Protein AF-A0A933YRA4-F1 (afdb_monomer_lite)

Foldseek 3Di:
DDPVVVVVVVVVVVVVVVVPPDPDLQQDEDEDADEFAAEQVLAGDPDDAPRDPVRVVVVLVVVQVVCVVVVHSYHYDYDYDDYAHAPVVCVDPLCVDPVNVVVVVVVCVVCVVNFDDDPHDTDHD

pLDDT: mean 77.93, std 9.61, range [54.5, 92.88]

Radius of gyration: 27.6 Å; chains: 1; bounding box: 56×42×85 Å

Secondary structure (DSSP, 8-state):
--TTHHHHHHHHHHHHHHTT-------EEEEEEEEEEE-TTSPPPSSSSS-SHHHHHHHHHHHHHHHHHTT-SEEEEEEEEEEEE--GGGSSGGGGSHHHHHHHHHHHHH-TTTS-B-SS-B---

Structure (mmCIF, N/CA/C/O backbone):
data_AF-A0A933YRA4-F1
#
_entry.id   AF-A0A933YRA4-F1
#
loop_
_atom_site.group_PDB
_atom_site.id
_atom_site.type_symbol
_atom_site.label_atom_id
_atom_site.label_alt_id
_atom_site.label_comp_id
_atom_site.label_asym_id
_atom_site.label_entity_id
_atom_site.label_seq_id
_atom_site.pdbx_PDB_ins_code
_atom_site.Cartn_x
_atom_site.Cartn_y
_atom_site.Cartn_z
_atom_site.occupancy
_atom_site.B_iso_or_equiv
_atom_site.auth_seq_id
_atom_site.auth_comp_id
_atom_site.auth_asym_id
_atom_site.auth_atom_id
_atom_site.pdbx_PDB_model_num
ATOM 1 N N . MET A 1 1 ? 34.242 -23.504 -57.201 1.00 56.69 1 MET A N 1
ATOM 2 C CA . MET A 1 1 ? 33.863 -23.092 -55.826 1.00 56.69 1 MET A CA 1
ATOM 3 C C . MET A 1 1 ? 34.721 -23.866 -54.835 1.00 56.69 1 MET A C 1
ATOM 5 O O . MET A 1 1 ? 34.601 -25.082 -54.792 1.00 56.69 1 MET A O 1
ATOM 9 N N . ASN A 1 2 ? 35.609 -23.189 -54.097 1.00 55.56 2 ASN A N 1
ATOM 10 C CA . ASN A 1 2 ? 36.576 -23.841 -53.204 1.00 55.56 2 ASN A CA 1
ATOM 11 C C . ASN A 1 2 ? 35.874 -24.587 -52.051 1.00 55.56 2 ASN A C 1
ATOM 13 O O . ASN A 1 2 ? 35.028 -23.983 -51.385 1.00 55.56 2 ASN A O 1
ATOM 17 N N . PRO A 1 3 ? 36.226 -25.859 -51.777 1.00 61.28 3 PRO A N 1
ATOM 18 C CA . PRO A 1 3 ? 35.570 -26.695 -50.762 1.00 61.28 3 PRO A CA 1
ATOM 19 C C . PRO A 1 3 ? 35.672 -26.106 -49.347 1.00 61.28 3 PRO A C 1
ATOM 21 O O . PRO A 1 3 ? 34.773 -26.293 -48.535 1.00 61.28 3 PRO A O 1
ATOM 24 N N . LEU A 1 4 ? 36.699 -25.292 -49.099 1.00 59.50 4 LEU A N 1
ATOM 25 C CA . LEU A 1 4 ? 36.910 -24.539 -47.862 1.00 59.50 4 LEU A CA 1
ATOM 26 C C . LEU A 1 4 ? 35.741 -23.592 -47.523 1.00 59.50 4 LEU A C 1
ATOM 28 O O . LEU A 1 4 ? 35.343 -23.490 -46.368 1.00 59.50 4 LEU A O 1
ATOM 32 N N . ARG A 1 5 ? 35.102 -22.960 -48.518 1.00 59.94 5 ARG A N 1
ATOM 33 C CA . ARG A 1 5 ? 34.009 -21.987 -48.300 1.00 59.94 5 ARG A CA 1
ATOM 34 C C . ARG A 1 5 ? 32.732 -22.626 -47.729 1.00 59.94 5 ARG A C 1
ATOM 36 O O . ARG A 1 5 ? 31.938 -21.925 -47.107 1.00 59.94 5 ARG A O 1
ATOM 43 N N . LYS A 1 6 ? 32.537 -23.939 -47.912 1.00 64.75 6 LYS A N 1
ATOM 44 C CA . LYS A 1 6 ? 31.364 -24.670 -47.399 1.00 64.75 6 LYS A CA 1
ATOM 45 C C . LYS A 1 6 ? 31.428 -24.922 -45.887 1.00 64.75 6 LYS A C 1
ATOM 47 O O . LYS A 1 6 ? 30.378 -25.073 -45.278 1.00 64.75 6 LYS A O 1
ATOM 52 N N . PHE A 1 7 ? 32.623 -24.920 -45.289 1.00 72.81 7 PHE A N 1
ATOM 53 C CA . PHE A 1 7 ? 32.809 -25.172 -43.854 1.00 72.81 7 PHE A CA 1
ATOM 54 C C . PHE A 1 7 ? 32.753 -23.898 -43.001 1.00 72.81 7 PHE A C 1
ATOM 56 O O . PHE A 1 7 ? 32.251 -23.938 -41.885 1.00 72.81 7 PHE A O 1
ATOM 63 N N . TYR A 1 8 ? 33.195 -22.750 -43.524 1.00 79.75 8 TYR A N 1
ATOM 64 C CA . TYR A 1 8 ? 33.199 -21.496 -42.755 1.00 79.75 8 TYR A CA 1
ATOM 65 C C . TYR A 1 8 ? 31.830 -20.816 -42.665 1.00 79.75 8 TYR A C 1
ATOM 67 O O . TYR A 1 8 ? 31.542 -20.155 -41.673 1.00 79.75 8 TYR A O 1
ATOM 75 N N . LEU A 1 9 ? 30.969 -20.991 -43.672 1.00 83.19 9 LEU A N 1
ATOM 76 C CA . LEU A 1 9 ? 29.627 -20.406 -43.684 1.00 83.19 9 LEU A CA 1
ATOM 77 C C . LEU A 1 9 ? 28.722 -20.894 -42.528 1.00 83.19 9 LEU A C 1
ATOM 79 O O . LEU A 1 9 ? 28.126 -20.042 -41.872 1.00 83.19 9 LEU A O 1
ATOM 83 N N . PRO A 1 10 ? 28.620 -22.206 -42.221 1.00 83.88 10 PRO A N 1
ATOM 84 C CA . PRO A 1 10 ? 27.819 -22.669 -41.087 1.00 83.88 10 PRO A CA 1
ATOM 85 C C . PRO A 1 10 ? 28.422 -22.265 -39.736 1.00 83.88 10 PRO A C 1
ATOM 87 O O . PRO A 1 10 ? 27.674 -21.943 -38.820 1.00 83.88 10 PRO A O 1
ATOM 90 N N . ILE A 1 11 ? 29.755 -22.211 -39.620 1.00 85.19 11 ILE A N 1
ATOM 91 C CA . ILE A 1 11 ? 30.436 -21.744 -38.400 1.00 85.19 11 ILE A CA 1
ATOM 92 C C . ILE A 1 11 ? 30.135 -20.261 -38.156 1.00 85.19 11 ILE A C 1
ATOM 94 O O . ILE A 1 11 ? 29.807 -19.869 -37.040 1.00 85.19 11 ILE A O 1
ATOM 98 N N . LEU A 1 12 ? 30.185 -19.440 -39.206 1.00 85.25 12 LEU A N 1
ATOM 99 C CA . LEU A 1 12 ? 29.859 -18.019 -39.121 1.00 85.25 12 LEU A CA 1
ATOM 100 C C . LEU A 1 12 ? 28.388 -17.798 -38.737 1.00 85.25 12 LEU A C 1
ATOM 102 O O . LEU A 1 12 ? 28.103 -16.992 -37.858 1.00 85.25 12 LEU A O 1
ATOM 106 N N . LEU A 1 13 ? 27.461 -18.544 -39.347 1.00 85.88 13 LEU A N 1
ATOM 107 C CA . LEU A 1 13 ? 26.036 -18.494 -38.997 1.00 85.88 13 LEU A CA 1
ATOM 108 C C . LEU A 1 13 ? 25.786 -18.920 -37.545 1.00 85.88 13 LEU A C 1
ATOM 110 O O . LEU A 1 13 ? 24.982 -18.294 -36.857 1.00 85.88 13 LEU A O 1
ATOM 114 N N . PHE A 1 14 ? 26.507 -19.931 -37.061 1.00 83.44 14 PHE A N 1
ATOM 115 C CA . PHE A 1 14 ? 26.417 -20.380 -35.675 1.00 83.44 14 PHE A CA 1
ATOM 116 C C . PHE A 1 14 ? 26.905 -19.305 -34.691 1.00 83.44 14 PHE A C 1
ATOM 118 O O . PHE A 1 14 ? 26.202 -18.989 -33.731 1.00 83.44 14 PHE A O 1
ATOM 125 N N . ILE A 1 15 ? 28.042 -18.657 -34.967 1.00 84.62 15 ILE A N 1
ATOM 126 C CA . ILE A 1 15 ? 28.565 -17.557 -34.135 1.00 84.62 15 ILE A CA 1
ATOM 127 C C . ILE A 1 15 ? 27.601 -16.360 -34.126 1.00 84.62 15 ILE A C 1
ATOM 129 O O . ILE A 1 15 ? 27.328 -15.799 -33.065 1.00 84.62 15 ILE A O 1
ATOM 133 N N . ILE A 1 16 ? 27.021 -16.000 -35.276 1.00 84.94 16 ILE A N 1
ATOM 134 C CA . ILE A 1 16 ? 26.010 -14.932 -35.361 1.00 84.94 16 ILE A CA 1
ATOM 135 C C . ILE A 1 16 ? 24.765 -15.300 -34.541 1.00 84.94 16 ILE A C 1
ATOM 137 O O . ILE A 1 16 ? 24.249 -14.455 -33.815 1.00 84.94 16 ILE A O 1
ATOM 141 N N . SER A 1 17 ? 24.317 -16.559 -34.584 1.00 80.62 17 SER A N 1
ATOM 142 C CA . SER A 1 17 ? 23.157 -17.009 -33.801 1.00 80.62 17 SER A CA 1
ATOM 143 C C . SER A 1 17 ? 23.392 -16.969 -32.285 1.00 80.62 17 SER A C 1
ATOM 145 O O . SER A 1 17 ? 22.493 -16.586 -31.542 1.00 80.62 17 SER A O 1
ATOM 147 N N . LEU A 1 18 ? 24.615 -17.262 -31.831 1.00 77.38 18 LEU A N 1
ATOM 148 C CA . LEU A 1 18 ? 25.024 -17.122 -30.427 1.00 77.38 18 LEU A CA 1
ATOM 149 C C . LEU A 1 18 ? 25.132 -15.655 -29.985 1.00 77.38 18 LEU A C 1
ATOM 151 O O . LEU A 1 18 ? 24.992 -15.361 -28.804 1.00 77.38 18 LEU A O 1
ATOM 155 N N . SER A 1 19 ? 25.346 -14.731 -30.926 1.00 73.75 19 SER A N 1
ATOM 156 C CA . SER A 1 19 ? 25.469 -13.290 -30.661 1.00 73.75 19 SER A CA 1
ATOM 157 C C . SER A 1 19 ? 24.115 -12.572 -30.553 1.00 73.75 19 SER A C 1
ATOM 159 O O . SER A 1 19 ? 24.070 -11.399 -30.191 1.00 73.75 19 SER A O 1
ATOM 161 N N . LEU A 1 20 ? 23.011 -13.253 -30.881 1.00 73.00 20 LEU A N 1
ATOM 162 C CA . LEU A 1 20 ? 21.646 -12.711 -30.844 1.00 73.00 20 LEU A CA 1
ATOM 163 C C . LEU A 1 20 ? 20.934 -12.951 -29.505 1.00 73.00 20 LEU A C 1
ATOM 165 O O . LEU A 1 20 ? 19.746 -12.653 -29.383 1.00 73.00 20 LEU A O 1
ATOM 169 N N . THR A 1 21 ? 21.626 -13.471 -28.488 1.00 65.50 21 THR A N 1
ATOM 170 C CA . THR A 1 21 ? 21.057 -13.564 -27.142 1.00 65.50 21 THR A CA 1
ATOM 171 C C . THR A 1 21 ? 20.966 -12.163 -26.547 1.00 65.50 21 THR A C 1
ATOM 173 O O . THR A 1 21 ? 21.929 -11.643 -25.983 1.00 65.50 21 THR A O 1
ATOM 176 N N . THR A 1 22 ? 19.807 -11.523 -26.687 1.00 65.56 22 THR A N 1
ATOM 177 C CA . THR A 1 22 ? 19.503 -10.306 -25.937 1.00 65.56 22 THR A CA 1
ATOM 178 C C . THR A 1 22 ? 19.533 -10.646 -24.449 1.00 65.56 22 THR A C 1
ATOM 180 O O . THR A 1 22 ? 18.863 -11.611 -24.061 1.00 65.56 22 THR A O 1
ATOM 183 N N . PRO A 1 23 ? 20.267 -9.904 -23.603 1.00 62.03 23 PRO A N 1
ATOM 184 C CA . PRO A 1 23 ? 20.151 -10.080 -22.165 1.00 62.03 23 PRO A CA 1
ATOM 185 C C . PRO A 1 23 ? 18.687 -9.851 -21.781 1.00 62.03 23 PRO A C 1
ATOM 187 O O . PRO A 1 23 ? 18.135 -8.774 -22.001 1.00 62.03 23 PRO A O 1
ATOM 190 N N . ALA A 1 24 ? 18.036 -10.890 -21.264 1.00 62.16 24 ALA A N 1
ATOM 191 C CA . ALA A 1 24 ? 16.731 -10.739 -20.650 1.00 62.16 24 ALA A CA 1
ATOM 192 C C . ALA A 1 24 ? 16.960 -10.016 -19.321 1.00 62.16 24 ALA A C 1
ATOM 194 O O . ALA A 1 24 ? 17.498 -10.603 -18.383 1.00 62.16 24 ALA A O 1
ATOM 195 N N . PHE A 1 25 ? 16.606 -8.732 -19.254 1.00 62.94 25 PHE A N 1
ATOM 196 C CA . PHE A 1 25 ? 16.547 -8.025 -17.980 1.00 62.94 25 PHE A CA 1
ATOM 197 C C . PHE A 1 25 ? 15.522 -8.749 -17.106 1.00 62.94 25 PHE A C 1
ATOM 199 O O . PHE A 1 25 ? 14.345 -8.833 -17.461 1.00 62.94 25 PHE A O 1
ATOM 206 N N . ALA A 1 26 ? 15.978 -9.338 -16.003 1.00 62.44 26 ALA A N 1
ATOM 207 C CA . ALA A 1 26 ? 15.095 -9.984 -15.050 1.00 62.44 26 ALA A CA 1
ATOM 208 C C . ALA A 1 26 ? 14.229 -8.895 -14.410 1.00 62.44 26 ALA A C 1
ATOM 210 O O . ALA A 1 26 ? 14.726 -8.103 -13.620 1.00 62.44 26 ALA A O 1
ATOM 211 N N . GLN A 1 27 ? 12.948 -8.824 -14.776 1.00 75.31 27 GLN A N 1
ATOM 212 C CA . GLN A 1 27 ? 12.037 -7.868 -14.157 1.00 75.31 27 GLN A CA 1
ATOM 213 C C . GLN A 1 27 ? 11.884 -8.198 -12.670 1.00 75.31 27 GLN A C 1
ATOM 215 O O . GLN A 1 27 ? 11.363 -9.258 -12.319 1.00 75.31 27 GLN A O 1
ATOM 220 N N . VAL A 1 28 ? 12.333 -7.296 -11.802 1.00 82.50 28 VAL A N 1
ATOM 221 C CA . VAL A 1 28 ? 12.198 -7.420 -10.350 1.00 82.50 28 VAL A CA 1
ATOM 222 C C . VAL A 1 28 ? 10.914 -6.698 -9.919 1.00 82.50 28 VAL A C 1
ATOM 224 O O . VAL A 1 28 ? 10.872 -5.466 -9.964 1.00 82.50 28 VAL A O 1
ATOM 227 N N . PRO A 1 29 ? 9.850 -7.416 -9.504 1.00 83.56 29 PRO A N 1
ATOM 228 C CA . PRO A 1 29 ? 8.585 -6.781 -9.157 1.00 83.56 29 PRO A CA 1
ATOM 229 C C . PRO A 1 29 ? 8.649 -6.111 -7.779 1.00 83.56 29 PRO A C 1
ATOM 231 O O . PRO A 1 29 ? 8.808 -6.764 -6.745 1.00 83.56 29 PRO A O 1
ATOM 234 N N . LEU A 1 30 ? 8.447 -4.800 -7.762 1.00 83.56 30 LEU A N 1
ATOM 235 C CA . LEU A 1 30 ? 8.136 -3.999 -6.588 1.00 83.56 30 LEU A CA 1
ATOM 236 C C . LEU A 1 30 ? 6.649 -4.146 -6.277 1.00 83.56 30 LEU A C 1
ATOM 238 O O . LEU A 1 30 ? 5.794 -3.584 -6.959 1.00 83.56 30 LEU A O 1
ATOM 242 N N . ARG A 1 31 ? 6.345 -4.914 -5.233 1.00 85.31 31 ARG A N 1
ATOM 243 C CA . ARG A 1 31 ? 4.973 -5.176 -4.801 1.00 85.31 31 ARG A CA 1
ATOM 244 C C . ARG A 1 31 ? 4.486 -4.085 -3.857 1.00 85.31 31 ARG A C 1
ATOM 246 O O . ARG A 1 31 ? 5.039 -3.918 -2.771 1.00 85.31 31 ARG A O 1
ATOM 253 N N . ILE A 1 32 ? 3.429 -3.386 -4.252 1.00 82.50 32 ILE A N 1
ATOM 254 C CA . ILE A 1 32 ? 2.849 -2.279 -3.489 1.00 82.50 32 ILE A CA 1
ATOM 255 C C . ILE A 1 32 ? 1.438 -2.650 -3.017 1.00 82.50 32 ILE A C 1
ATOM 257 O O . ILE A 1 32 ? 0.572 -2.992 -3.826 1.00 82.50 32 ILE A O 1
ATOM 261 N N . SER A 1 33 ? 1.224 -2.570 -1.701 1.00 79.94 33 SER A N 1
ATOM 262 C CA . SER A 1 33 ? -0.080 -2.698 -1.034 1.00 79.94 33 SER A CA 1
ATOM 263 C C . SER A 1 33 ? -0.519 -1.323 -0.538 1.00 79.94 33 SER A C 1
ATOM 265 O O . SER A 1 33 ? 0.276 -0.615 0.086 1.00 79.94 33 SER A O 1
ATOM 267 N N . ILE A 1 34 ? -1.766 -0.945 -0.829 1.00 83.06 34 ILE A N 1
ATOM 268 C CA . ILE A 1 34 ? -2.351 0.328 -0.405 1.00 83.06 34 ILE A CA 1
ATOM 269 C C . ILE A 1 34 ? -3.558 0.083 0.480 1.00 83.06 34 ILE A C 1
ATOM 271 O O . ILE A 1 34 ? -4.403 -0.773 0.215 1.00 83.06 34 ILE A O 1
ATOM 275 N N . LYS A 1 35 ? -3.598 0.856 1.562 1.00 79.19 35 LYS A N 1
ATOM 276 C CA . LYS A 1 35 ? -4.537 0.695 2.657 1.00 79.19 35 LYS A CA 1
ATOM 277 C C . LYS A 1 35 ? -5.190 2.024 2.961 1.00 79.19 35 LYS A C 1
ATOM 279 O O . LYS A 1 35 ? -4.505 2.976 3.330 1.00 79.19 35 LYS A O 1
ATOM 284 N N . PHE A 1 36 ? -6.505 2.064 2.814 1.00 81.62 36 PHE A N 1
ATOM 285 C CA . PHE A 1 36 ? -7.312 3.202 3.210 1.00 81.62 36 PHE A CA 1
ATOM 286 C C . PHE A 1 36 ? -7.827 2.992 4.617 1.00 81.62 36 PHE A C 1
ATOM 288 O O . PHE A 1 36 ? -8.489 1.996 4.893 1.00 81.62 36 PHE A O 1
ATOM 295 N N . ILE A 1 37 ? -7.552 3.950 5.494 1.00 78.56 37 ILE A N 1
ATOM 296 C CA . ILE A 1 37 ? -8.154 3.985 6.822 1.00 78.56 37 ILE A CA 1
ATOM 297 C C . ILE A 1 37 ? -9.450 4.767 6.702 1.00 78.56 37 ILE A C 1
ATOM 299 O O . ILE A 1 37 ? -9.436 5.976 6.464 1.00 78.56 37 ILE A O 1
ATOM 303 N N . LEU A 1 38 ? -10.561 4.050 6.798 1.00 79.50 38 LEU A N 1
ATOM 304 C CA . LEU A 1 38 ? -11.894 4.617 6.706 1.00 79.50 38 LEU A CA 1
ATOM 305 C C . LEU A 1 38 ? -12.241 5.378 7.984 1.00 79.50 38 LEU A C 1
ATOM 307 O O . LEU A 1 38 ? -11.763 5.060 9.076 1.00 79.50 38 LEU A O 1
ATOM 311 N N . ASP A 1 39 ? -13.123 6.357 7.853 1.00 75.94 39 ASP A N 1
ATOM 312 C CA . ASP A 1 39 ? -13.735 7.022 8.991 1.00 75.94 39 ASP A CA 1
ATOM 313 C C . ASP A 1 39 ? -14.749 6.113 9.718 1.00 75.94 39 ASP A C 1
ATOM 315 O O . ASP A 1 39 ? -15.028 4.978 9.323 1.00 75.94 39 ASP A O 1
ATOM 319 N N . ALA A 1 40 ? -15.337 6.633 10.798 1.00 73.31 40 ALA A N 1
ATOM 320 C CA . ALA A 1 40 ? -16.341 5.918 11.588 1.00 73.31 40 ALA A CA 1
ATOM 321 C C . ALA A 1 40 ? -17.633 5.594 10.808 1.00 73.31 40 ALA A C 1
ATOM 323 O O . ALA A 1 40 ? -18.420 4.761 11.251 1.00 73.31 40 ALA A O 1
ATOM 324 N N . SER A 1 41 ? -17.861 6.252 9.668 1.00 80.88 41 SER A N 1
ATOM 325 C CA . SER A 1 41 ? -18.994 6.009 8.771 1.00 80.88 41 SER A CA 1
ATOM 326 C C . SER A 1 41 ? -18.636 5.063 7.617 1.00 80.88 41 SER A C 1
ATOM 328 O O . SER A 1 41 ? -19.484 4.805 6.765 1.00 80.88 41 SER A O 1
ATOM 330 N N . GLY A 1 42 ? -17.407 4.533 7.581 1.00 77.75 42 GLY A N 1
ATOM 331 C CA . GLY A 1 42 ? -16.934 3.634 6.530 1.00 77.75 42 GLY A CA 1
ATOM 332 C C . GLY A 1 42 ? -16.531 4.343 5.236 1.00 77.75 42 GLY A C 1
ATOM 333 O O . GLY A 1 42 ? -16.420 3.687 4.203 1.00 77.75 42 GLY A O 1
ATOM 334 N N . ASN A 1 43 ? -16.308 5.658 5.262 1.00 85.25 43 ASN A N 1
ATOM 335 C CA . ASN A 1 43 ? -15.880 6.408 4.084 1.00 85.25 43 ASN A CA 1
ATOM 336 C C . ASN A 1 43 ? -14.369 6.624 4.093 1.00 85.25 43 ASN A C 1
ATOM 338 O O . ASN A 1 43 ? -13.756 6.833 5.141 1.00 85.25 43 ASN A O 1
ATOM 342 N N . ARG A 1 44 ? -13.759 6.628 2.907 1.00 86.50 44 ARG A N 1
ATOM 343 C CA . ARG A 1 44 ? -12.373 7.076 2.751 1.00 86.50 44 ARG A CA 1
ATOM 344 C C . ARG A 1 44 ? -12.258 8.567 3.093 1.00 86.50 44 ARG A C 1
ATOM 346 O O . ARG A 1 44 ? -13.230 9.304 2.912 1.00 86.50 44 ARG A O 1
ATOM 353 N N . PRO A 1 45 ? -11.080 9.040 3.535 1.00 81.00 45 PRO A N 1
ATOM 354 C CA . PRO A 1 45 ? -10.858 10.461 3.771 1.00 81.00 45 PRO A CA 1
ATOM 355 C C . PRO A 1 45 ? -11.198 11.290 2.525 1.00 81.00 45 PRO A C 1
ATOM 357 O O . PRO A 1 45 ? -10.640 11.063 1.460 1.00 81.00 45 PRO A O 1
ATOM 360 N N . ALA A 1 46 ? -12.097 12.269 2.646 1.00 83.75 46 ALA A N 1
ATOM 361 C CA . ALA A 1 46 ? -12.506 13.116 1.516 1.00 83.75 46 ALA A CA 1
ATOM 362 C C . ALA A 1 46 ? -11.469 14.197 1.148 1.00 83.75 46 ALA A C 1
ATOM 364 O O . ALA A 1 46 ? -11.633 14.922 0.170 1.00 83.75 46 ALA A O 1
ATOM 365 N N . THR A 1 47 ? -10.414 14.341 1.951 1.00 82.12 47 THR A N 1
ATOM 366 C CA . THR A 1 47 ? -9.372 15.360 1.804 1.00 82.12 47 THR A CA 1
ATOM 367 C C . THR A 1 47 ? -7.987 14.725 1.897 1.00 82.12 47 THR A C 1
ATOM 369 O O . THR A 1 47 ? -7.810 13.685 2.529 1.00 82.12 47 THR A O 1
ATOM 372 N N . GLY A 1 48 ? -7.002 15.358 1.257 1.00 80.12 48 GLY A N 1
ATOM 373 C CA . GLY A 1 48 ? -5.633 14.848 1.148 1.00 80.12 48 GLY A CA 1
ATOM 374 C C . GLY A 1 48 ? -5.304 14.343 -0.257 1.00 80.12 48 GLY A C 1
ATOM 375 O O . GLY A 1 48 ? -6.119 14.454 -1.166 1.00 80.12 48 GLY A O 1
ATOM 376 N N . ASN A 1 49 ? -4.091 13.817 -0.417 1.00 81.75 49 ASN A N 1
ATOM 377 C CA . ASN A 1 49 ? -3.634 13.205 -1.664 1.00 81.75 49 ASN A CA 1
ATOM 378 C C . ASN A 1 49 ? -3.863 11.690 -1.607 1.00 81.75 49 ASN A C 1
ATOM 380 O O . ASN A 1 49 ? -3.721 11.100 -0.535 1.00 81.75 49 ASN A O 1
ATOM 384 N N . LEU A 1 50 ? -4.103 11.064 -2.763 1.00 86.88 50 LEU A N 1
ATOM 385 C CA . LEU A 1 50 ? -4.270 9.610 -2.904 1.00 86.88 50 LEU A CA 1
ATOM 386 C C . LEU A 1 50 ? -5.514 9.084 -2.181 1.00 86.88 50 LEU A C 1
ATOM 388 O O . LEU A 1 50 ? -5.480 8.003 -1.598 1.00 86.88 50 LEU A O 1
ATOM 392 N N . ASN A 1 51 ? -6.604 9.850 -2.207 1.00 87.12 51 ASN A N 1
ATOM 393 C CA . ASN A 1 51 ? -7.868 9.507 -1.556 1.00 87.12 51 ASN A CA 1
ATOM 394 C C . ASN A 1 51 ? -8.820 8.698 -2.462 1.00 87.12 51 ASN A C 1
ATOM 396 O O . ASN A 1 51 ? -9.759 8.063 -1.973 1.00 87.12 51 ASN A O 1
ATOM 400 N N . THR A 1 52 ? -8.554 8.660 -3.771 1.00 87.69 52 THR A N 1
ATOM 401 C CA . THR A 1 52 ? -9.314 7.863 -4.743 1.00 87.69 52 THR A CA 1
ATOM 402 C C . THR A 1 52 ? -8.452 6.819 -5.446 1.00 87.69 52 THR A C 1
ATOM 404 O O . THR A 1 52 ? -7.238 6.964 -5.598 1.00 87.69 52 THR A O 1
ATOM 407 N N . ASP A 1 53 ? -9.101 5.775 -5.966 1.00 88.38 53 ASP A N 1
ATOM 408 C CA . ASP A 1 53 ? -8.433 4.780 -6.813 1.00 88.38 53 ASP A CA 1
ATOM 409 C C . ASP A 1 53 ? -7.815 5.422 -8.064 1.00 88.38 53 ASP A C 1
ATOM 411 O O . ASP A 1 53 ? -6.757 4.999 -8.524 1.00 88.38 53 ASP A O 1
ATOM 415 N N . ALA A 1 54 ? -8.462 6.452 -8.621 1.00 90.31 54 ALA A N 1
ATOM 416 C CA . ALA A 1 54 ? -7.997 7.151 -9.816 1.00 90.31 54 ALA A CA 1
ATOM 417 C C . ALA A 1 54 ? -6.674 7.895 -9.576 1.00 90.31 54 ALA A C 1
ATOM 419 O O . ALA A 1 54 ? -5.754 7.803 -10.394 1.00 90.31 54 ALA A O 1
ATOM 420 N N . GLU A 1 55 ? -6.556 8.585 -8.443 1.00 90.56 55 GLU A N 1
ATOM 421 C CA . GLU A 1 55 ? -5.315 9.255 -8.044 1.00 90.56 55 GLU A CA 1
ATOM 422 C C . GLU A 1 55 ? -4.180 8.251 -7.858 1.00 90.56 55 GLU A C 1
ATOM 424 O O . GLU A 1 55 ? -3.090 8.431 -8.396 1.00 90.56 55 GLU A O 1
ATOM 429 N N . ILE A 1 56 ? -4.448 7.130 -7.190 1.00 90.69 56 ILE A N 1
ATOM 430 C CA . ILE A 1 56 ? -3.430 6.094 -7.016 1.00 90.69 56 ILE A CA 1
ATOM 431 C C . ILE A 1 56 ? -3.020 5.474 -8.353 1.00 90.69 56 ILE A C 1
ATOM 433 O O . ILE A 1 56 ? -1.833 5.275 -8.600 1.00 90.69 56 ILE A O 1
ATOM 437 N N . ASN A 1 57 ? -3.972 5.172 -9.238 1.00 89.75 57 ASN A N 1
ATOM 438 C CA . ASN A 1 57 ? -3.657 4.646 -10.569 1.00 89.75 57 ASN A CA 1
ATOM 439 C C . ASN A 1 57 ? -2.763 5.612 -11.364 1.00 89.75 57 ASN A C 1
ATOM 441 O O . ASN A 1 57 ? -1.875 5.176 -12.106 1.00 89.75 57 ASN A O 1
ATOM 445 N N . THR A 1 58 ? -2.975 6.917 -11.184 1.00 92.88 58 THR A N 1
ATOM 446 C CA . THR A 1 58 ? -2.134 7.962 -11.777 1.00 92.88 58 THR A CA 1
ATOM 447 C C . THR A 1 58 ? -0.705 7.876 -11.241 1.00 92.88 58 THR A C 1
ATOM 449 O O 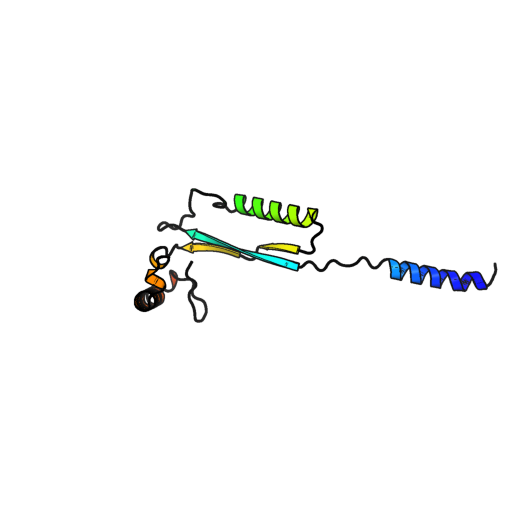. THR A 1 58 ? 0.238 7.851 -12.036 1.00 92.88 58 THR A O 1
ATOM 452 N N . GLU A 1 59 ? -0.526 7.714 -9.929 1.00 91.25 59 GLU A N 1
ATOM 453 C CA . GLU A 1 59 ? 0.806 7.545 -9.333 1.00 91.25 59 GLU A CA 1
ATOM 454 C C . GLU A 1 59 ? 1.498 6.242 -9.742 1.00 91.25 59 GLU A C 1
ATOM 456 O O . GLU A 1 59 ? 2.690 6.252 -10.046 1.00 91.25 59 GLU A O 1
ATOM 461 N N . PHE A 1 60 ? 0.775 5.122 -9.842 1.00 90.06 60 PHE A N 1
ATOM 462 C CA . PHE A 1 60 ? 1.351 3.874 -10.364 1.00 90.06 60 PHE A CA 1
ATOM 463 C C . PHE A 1 60 ? 1.861 4.048 -11.792 1.00 90.06 60 PHE A C 1
ATOM 465 O O . PHE A 1 60 ? 2.964 3.613 -12.123 1.00 90.06 60 PHE A O 1
ATOM 472 N N . THR A 1 61 ? 1.077 4.719 -12.635 1.00 90.62 61 THR A N 1
ATOM 473 C CA . THR A 1 61 ? 1.471 5.007 -14.018 1.00 90.62 61 THR A CA 1
ATOM 474 C C . THR A 1 61 ? 2.705 5.910 -14.053 1.00 90.62 61 THR A C 1
ATOM 476 O O . THR A 1 61 ? 3.631 5.673 -14.831 1.00 90.62 61 THR A O 1
ATOM 479 N N . SER A 1 62 ? 2.752 6.921 -13.183 1.00 91.75 62 SER A N 1
ATOM 480 C CA . SER A 1 62 ? 3.914 7.799 -13.015 1.00 91.75 62 SER A CA 1
ATOM 481 C C . SER A 1 62 ? 5.164 7.007 -12.609 1.00 91.75 62 SER A C 1
ATOM 483 O O . SER A 1 62 ? 6.202 7.112 -13.266 1.00 91.75 62 SER A O 1
ATOM 485 N N . ALA A 1 63 ? 5.049 6.133 -11.605 1.00 89.31 63 ALA A N 1
ATOM 486 C CA . ALA A 1 63 ? 6.141 5.292 -11.124 1.00 89.31 63 ALA A CA 1
ATOM 487 C C . ALA A 1 63 ? 6.676 4.356 -12.218 1.00 89.31 63 ALA A C 1
ATOM 489 O O . ALA A 1 63 ? 7.886 4.295 -12.437 1.00 89.31 63 ALA A O 1
ATOM 490 N N . ILE A 1 64 ? 5.789 3.692 -12.967 1.00 87.75 64 ILE A N 1
ATOM 491 C CA . ILE A 1 64 ? 6.173 2.835 -14.100 1.00 87.75 64 ILE A CA 1
ATOM 492 C C . ILE A 1 64 ? 6.952 3.641 -15.147 1.00 87.75 64 ILE A C 1
ATOM 494 O O . ILE A 1 64 ? 8.002 3.200 -15.614 1.00 87.75 64 ILE A O 1
ATOM 498 N N . ASN A 1 65 ? 6.483 4.844 -15.482 1.00 89.75 65 ASN A N 1
ATOM 499 C CA . ASN A 1 65 ? 7.152 5.703 -16.458 1.00 89.75 65 ASN A CA 1
ATOM 500 C C . ASN A 1 65 ? 8.536 6.164 -15.983 1.00 89.75 65 ASN A C 1
ATOM 502 O O . ASN A 1 65 ? 9.463 6.243 -16.791 1.00 89.75 65 ASN A O 1
ATOM 506 N N . ILE A 1 66 ? 8.696 6.463 -14.692 1.00 90.50 66 ILE A N 1
ATOM 507 C CA . ILE A 1 66 ? 9.992 6.825 -14.102 1.00 90.50 66 ILE A CA 1
ATOM 508 C C . ILE A 1 66 ? 10.969 5.649 -14.206 1.00 90.50 66 ILE A C 1
ATOM 510 O O . ILE A 1 66 ? 12.082 5.825 -14.703 1.00 90.50 66 ILE A O 1
ATOM 514 N N . LEU A 1 67 ? 10.542 4.450 -13.804 1.00 86.88 67 LEU A N 1
ATOM 515 C CA . LEU A 1 67 ? 11.382 3.249 -13.841 1.00 86.88 67 LEU A CA 1
ATOM 516 C C . LEU A 1 67 ? 11.777 2.858 -15.270 1.00 86.88 67 LEU A C 1
ATOM 518 O O . LEU A 1 67 ? 12.930 2.487 -15.507 1.00 86.88 67 LEU A O 1
ATOM 522 N N . ALA A 1 68 ? 10.853 3.011 -16.222 1.00 83.75 68 ALA A N 1
ATOM 523 C CA . ALA A 1 68 ? 11.112 2.784 -17.639 1.00 83.75 68 ALA A CA 1
ATOM 524 C C . ALA A 1 68 ? 12.140 3.781 -18.203 1.00 83.75 68 ALA A C 1
ATOM 526 O O . ALA A 1 68 ? 13.067 3.381 -18.904 1.00 83.75 68 ALA A O 1
ATOM 527 N N . ARG A 1 69 ? 12.025 5.076 -17.867 1.00 86.50 69 ARG A N 1
ATOM 528 C CA . ARG A 1 69 ? 12.983 6.113 -18.304 1.00 86.50 69 ARG A CA 1
ATOM 529 C C . ARG A 1 69 ? 14.372 5.932 -17.703 1.00 86.50 69 ARG A C 1
ATOM 531 O O . ARG A 1 69 ? 15.357 6.306 -18.332 1.00 86.50 69 ARG A O 1
ATOM 538 N N . ALA A 1 70 ? 14.447 5.379 -16.499 1.00 85.12 70 ALA A N 1
ATOM 539 C CA . ALA A 1 70 ? 15.701 5.101 -15.817 1.00 85.12 70 ALA A CA 1
ATOM 540 C C . ALA A 1 70 ? 16.352 3.772 -16.255 1.00 85.12 70 ALA A C 1
ATOM 542 O O . ALA A 1 70 ? 17.382 3.407 -15.696 1.00 85.12 70 ALA A O 1
ATOM 543 N N . TYR A 1 71 ? 15.782 3.064 -17.245 1.00 77.88 71 TYR A N 1
ATOM 544 C CA . TYR A 1 71 ? 16.253 1.753 -17.721 1.00 77.88 71 TYR A CA 1
ATOM 545 C C . TYR A 1 71 ? 16.487 0.752 -16.578 1.00 77.88 71 TYR A C 1
ATOM 547 O O . TYR A 1 71 ? 17.432 -0.036 -16.603 1.00 77.88 71 TYR A O 1
ATOM 555 N N . THR A 1 72 ? 15.643 0.813 -15.547 1.00 79.25 72 THR A N 1
ATOM 556 C CA . THR A 1 72 ? 15.768 -0.075 -14.389 1.00 79.25 72 THR A CA 1
ATOM 557 C C . THR A 1 72 ? 15.159 -1.440 -14.687 1.00 79.25 72 THR A C 1
ATOM 559 O O . THR A 1 72 ? 14.257 -1.570 -15.511 1.00 79.25 72 THR A O 1
ATOM 562 N N . GLU A 1 73 ? 15.619 -2.459 -13.969 1.00 82.25 73 GLU A N 1
ATOM 563 C CA . GLU A 1 73 ? 15.033 -3.801 -14.003 1.00 82.25 73 GLU A CA 1
ATOM 564 C C . GLU A 1 73 ? 13.737 -3.909 -13.180 1.00 82.25 73 GLU A C 1
ATOM 566 O O . GLU A 1 73 ? 13.079 -4.944 -13.186 1.00 82.25 73 GLU A O 1
ATOM 571 N N . PHE A 1 74 ? 13.346 -2.851 -12.466 1.00 83.88 74 PHE A N 1
ATOM 572 C CA . PHE A 1 74 ? 12.191 -2.881 -11.580 1.00 83.88 74 PHE A CA 1
ATOM 573 C C . PHE A 1 74 ? 10.876 -2.706 -12.343 1.00 83.88 74 PHE A C 1
ATOM 575 O O . PHE A 1 74 ? 10.743 -1.836 -13.205 1.00 83.88 74 PHE A O 1
ATOM 582 N N . SER A 1 75 ? 9.869 -3.492 -11.971 1.00 82.50 75 SER A N 1
ATOM 583 C CA . SER A 1 75 ? 8.478 -3.301 -12.391 1.00 82.50 75 SER A CA 1
ATOM 584 C C . SER A 1 75 ? 7.607 -3.028 -11.173 1.00 82.50 75 SER A C 1
ATOM 586 O O . SER A 1 75 ? 7.860 -3.563 -10.103 1.00 82.50 75 SER A O 1
ATOM 588 N N . VAL A 1 76 ? 6.587 -2.181 -11.298 1.00 84.75 76 VAL A N 1
ATOM 589 C CA . VAL A 1 76 ? 5.636 -1.968 -10.200 1.00 84.75 76 VAL A CA 1
ATOM 590 C C . VAL A 1 76 ? 4.479 -2.941 -10.358 1.00 84.75 76 VAL A C 1
ATOM 592 O O . VAL A 1 76 ? 3.840 -2.971 -11.408 1.00 84.75 76 VAL A O 1
ATOM 595 N N . ASP A 1 77 ? 4.200 -3.700 -9.305 1.00 82.50 77 ASP A N 1
ATOM 596 C CA . ASP A 1 77 ? 3.075 -4.621 -9.231 1.00 82.50 77 ASP A CA 1
ATOM 597 C C . ASP A 1 77 ? 2.138 -4.229 -8.085 1.00 82.50 77 ASP A C 1
ATOM 599 O O . ASP A 1 77 ? 2.555 -4.000 -6.942 1.00 82.50 77 ASP A O 1
ATOM 603 N N . ARG A 1 78 ? 0.848 -4.135 -8.399 1.00 80.38 78 ARG A N 1
ATOM 604 C CA . ARG A 1 78 ? -0.190 -3.775 -7.437 1.00 80.38 78 ARG A CA 1
ATOM 605 C C . ARG A 1 78 ? -0.759 -5.051 -6.840 1.00 80.38 78 ARG A C 1
ATOM 607 O O . ARG A 1 78 ? -1.559 -5.728 -7.477 1.00 80.38 78 ARG A O 1
ATOM 614 N N . ILE A 1 79 ? -0.392 -5.331 -5.595 1.00 78.44 79 ILE A N 1
ATOM 615 C CA . ILE A 1 79 ? -0.811 -6.561 -4.912 1.00 78.44 79 ILE A CA 1
ATOM 616 C C . ILE A 1 79 ? -2.117 -6.407 -4.137 1.00 78.44 79 ILE A C 1
ATOM 618 O O . ILE A 1 79 ? -2.834 -7.391 -3.984 1.00 78.44 79 ILE A O 1
ATOM 622 N N . GLU A 1 80 ? -2.433 -5.214 -3.628 1.00 74.00 80 GLU A N 1
ATOM 623 C CA . GLU A 1 80 ? -3.561 -5.065 -2.707 1.00 74.00 80 GLU A CA 1
ATOM 624 C C . GLU A 1 80 ? -4.087 -3.622 -2.639 1.00 74.00 80 GLU A C 1
ATOM 626 O O . GLU A 1 80 ? -3.307 -2.671 -2.561 1.00 74.00 80 GLU A O 1
ATOM 631 N N . PHE A 1 81 ? -5.416 -3.490 -2.638 1.00 77.31 81 PHE A N 1
ATOM 632 C CA . PHE A 1 81 ? -6.172 -2.296 -2.261 1.00 77.31 81 PHE A CA 1
ATOM 633 C C . PHE A 1 81 ? -7.181 -2.718 -1.204 1.00 77.31 81 PHE A C 1
ATOM 635 O O . PHE A 1 81 ? -8.090 -3.493 -1.509 1.00 77.31 81 PHE A O 1
ATOM 642 N N . VAL A 1 82 ? -7.002 -2.258 0.031 1.00 77.69 82 VAL A N 1
ATOM 643 C CA . VAL A 1 82 ? -7.910 -2.623 1.121 1.00 77.69 82 VAL A CA 1
ATOM 644 C C . VAL A 1 82 ? -8.399 -1.386 1.840 1.00 77.69 82 VAL A C 1
ATOM 646 O O . VAL A 1 82 ? -7.621 -0.554 2.306 1.00 77.69 82 VAL A O 1
ATOM 649 N N . ASP A 1 83 ? -9.715 -1.331 1.961 1.00 77.69 83 ASP A N 1
ATOM 650 C CA . ASP A 1 83 ? -10.429 -0.371 2.772 1.00 77.69 83 ASP A CA 1
ATOM 651 C C . ASP A 1 83 ? -10.613 -0.983 4.158 1.00 77.69 83 ASP A C 1
ATOM 653 O O . ASP A 1 83 ? -11.210 -2.047 4.328 1.00 77.69 83 ASP A O 1
ATOM 657 N N . LEU A 1 84 ? -10.028 -0.333 5.152 1.00 72.62 84 LEU A N 1
ATOM 658 C CA . LEU A 1 84 ? -9.987 -0.801 6.524 1.00 72.62 84 LEU A CA 1
ATOM 659 C C . LEU A 1 84 ? -10.857 0.117 7.358 1.00 72.62 84 LEU A C 1
ATOM 661 O O . LEU A 1 84 ? -10.592 1.315 7.429 1.00 72.62 84 LEU A O 1
ATOM 665 N N . SER A 1 85 ? -11.867 -0.438 8.024 1.00 68.75 85 SER A N 1
ATOM 666 C CA . SER A 1 85 ? -12.606 0.298 9.049 1.00 68.75 85 SER A CA 1
ATOM 667 C C . SER A 1 85 ? -11.606 0.872 10.052 1.00 68.75 85 SER A C 1
ATOM 669 O O . SER A 1 85 ? -10.879 0.107 10.693 1.00 68.75 85 SER A O 1
ATOM 671 N N . GLY A 1 86 ? -11.515 2.199 10.142 1.00 63.03 86 GLY A N 1
ATOM 672 C CA . GLY A 1 86 ? -10.507 2.839 10.968 1.00 63.03 86 GLY A CA 1
ATOM 673 C C . GLY A 1 86 ? -10.681 2.456 12.427 1.00 63.03 86 GLY A C 1
ATOM 674 O O . GLY A 1 86 ? -11.734 2.678 13.018 1.00 63.03 86 GLY A O 1
ATOM 675 N N . LEU A 1 87 ? -9.628 1.907 13.026 1.00 67.44 87 LEU A N 1
ATOM 676 C CA . LEU A 1 87 ? -9.558 1.674 14.464 1.00 67.44 87 LEU A CA 1
ATOM 677 C C . LEU A 1 87 ? -8.664 2.734 15.113 1.00 67.44 87 LEU A C 1
ATOM 679 O O . LEU A 1 87 ? -7.768 2.424 15.899 1.00 67.44 87 LEU A O 1
ATOM 683 N N . SER A 1 88 ? -8.914 4.001 14.771 1.00 59.78 88 SER A N 1
ATOM 684 C CA . SER A 1 88 ? -8.111 5.162 15.183 1.00 59.78 88 SER A CA 1
ATOM 685 C C . SER A 1 88 ? -7.932 5.285 16.701 1.00 59.78 88 SER A C 1
ATOM 687 O O . SER A 1 88 ? -6.958 5.873 17.166 1.00 59.78 88 SER A O 1
ATOM 689 N N . GLN A 1 89 ? -8.807 4.656 17.492 1.00 65.19 89 GLN A N 1
ATOM 690 C CA . GLN A 1 89 ? -8.654 4.530 18.943 1.00 65.19 89 GLN A CA 1
ATOM 691 C C . GLN A 1 89 ? -7.368 3.796 19.381 1.00 65.19 89 GLN A C 1
ATOM 693 O O . GLN A 1 89 ? -6.843 4.083 20.457 1.00 65.19 89 GLN A O 1
ATOM 698 N N . TRP A 1 90 ? -6.826 2.892 18.556 1.00 69.62 90 TRP A N 1
ATOM 699 C CA . TRP A 1 90 ? -5.583 2.158 18.836 1.00 69.62 90 TRP A CA 1
ATOM 700 C C . TRP A 1 90 ? -4.331 2.846 18.280 1.00 69.62 90 TRP A C 1
ATOM 702 O O . TRP A 1 90 ? -3.226 2.449 18.637 1.00 69.62 90 TRP A O 1
ATOM 712 N N . TYR A 1 91 ? -4.483 3.902 17.472 1.00 63.28 91 TYR A N 1
ATOM 713 C CA . TYR A 1 91 ? -3.371 4.649 16.864 1.00 63.28 91 TYR A CA 1
ATOM 714 C C . TYR A 1 91 ? -2.584 5.518 17.864 1.00 63.28 91 TYR A C 1
ATOM 716 O O . TYR A 1 91 ? -1.539 6.071 17.525 1.00 63.28 91 TYR A O 1
ATOM 724 N N . SER A 1 92 ? -3.069 5.669 19.101 1.00 58.88 92 SER A N 1
ATOM 725 C CA . SER A 1 92 ? -2.354 6.405 20.148 1.00 58.88 92 SER A CA 1
ATOM 726 C C . SER A 1 92 ? -1.340 5.519 20.883 1.00 58.88 92 SER A C 1
ATOM 728 O O . SER A 1 92 ? -1.477 4.295 20.943 1.00 58.88 92 SER A O 1
ATOM 730 N N . THR A 1 93 ? -0.350 6.150 21.526 1.00 54.50 93 THR A N 1
ATOM 731 C CA . THR A 1 93 ? 0.663 5.530 22.413 1.00 54.50 93 THR A CA 1
ATOM 732 C C . THR A 1 93 ? 0.086 4.572 23.468 1.00 54.50 93 THR A C 1
ATOM 734 O O . THR A 1 93 ? 0.815 3.749 24.020 1.00 54.50 93 THR A O 1
ATOM 737 N N . SER A 1 94 ? -1.227 4.614 23.701 1.00 55.38 94 SER A N 1
ATOM 738 C CA . SER A 1 94 ? -2.016 3.671 24.495 1.00 55.38 94 SER A CA 1
ATOM 739 C C . SER A 1 94 ? -1.799 2.207 24.095 1.00 55.38 94 SER A C 1
ATOM 741 O O . SER A 1 94 ? -1.571 1.382 24.981 1.00 55.38 94 SER A O 1
ATOM 743 N N . ALA A 1 95 ? -1.784 1.869 22.797 1.00 57.59 95 ALA A N 1
ATOM 744 C CA . ALA A 1 95 ? -1.625 0.482 22.330 1.00 57.59 95 ALA A CA 1
ATOM 745 C C . ALA A 1 95 ? -0.209 -0.088 22.558 1.00 57.59 95 ALA A C 1
ATOM 747 O O . ALA A 1 95 ? -0.023 -1.305 22.571 1.00 57.59 95 ALA A O 1
ATOM 748 N N . ALA A 1 96 ? 0.792 0.768 22.797 1.00 65.38 9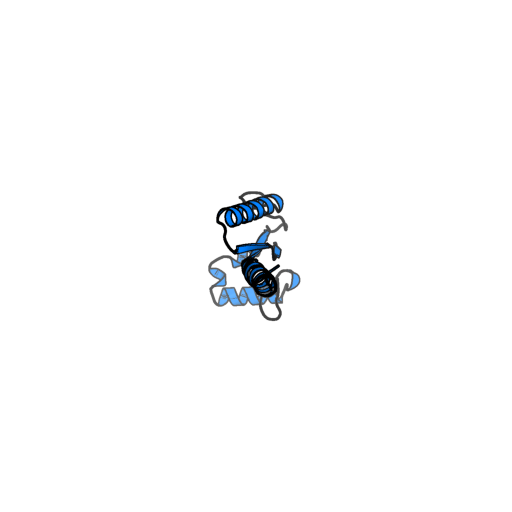6 ALA A N 1
ATOM 749 C CA . ALA A 1 96 ? 2.149 0.336 23.136 1.00 65.38 96 ALA A CA 1
ATOM 750 C C . ALA A 1 96 ? 2.280 -0.128 24.603 1.00 65.38 96 ALA A C 1
ATOM 752 O O . ALA A 1 96 ? 3.235 -0.828 24.951 1.00 65.38 96 ALA A O 1
ATOM 753 N N . THR A 1 97 ? 1.318 0.212 25.468 1.00 77.19 97 THR A N 1
ATOM 754 C CA . THR A 1 97 ? 1.293 -0.230 26.872 1.00 77.19 97 THR A CA 1
ATOM 755 C C . THR A 1 97 ? 0.698 -1.633 27.007 1.00 77.19 97 THR A C 1
ATOM 757 O O . THR A 1 97 ? -0.115 -2.055 26.187 1.00 77.19 97 THR A O 1
ATOM 760 N N . THR A 1 98 ? 1.070 -2.377 28.055 1.00 80.19 98 THR A N 1
ATOM 761 C CA . THR A 1 98 ? 0.491 -3.709 28.320 1.00 80.19 98 THR A CA 1
ATOM 762 C C . THR A 1 98 ? -1.029 -3.645 28.468 1.00 80.19 98 THR A C 1
ATOM 764 O O . THR A 1 98 ? -1.731 -4.409 27.814 1.00 80.19 98 THR A O 1
ATOM 767 N N . THR A 1 99 ? -1.540 -2.666 29.218 1.00 83.31 99 THR A N 1
ATOM 768 C CA . THR A 1 99 ? -2.982 -2.443 29.388 1.00 83.31 99 THR A CA 1
ATOM 769 C C . THR A 1 99 ? -3.686 -2.174 28.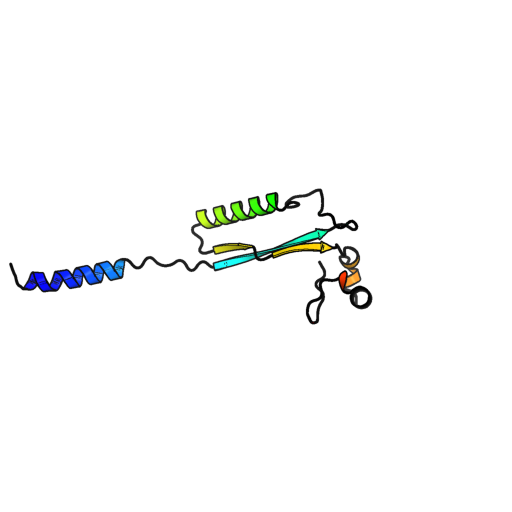060 1.00 83.31 99 THR A C 1
ATOM 771 O O . THR A 1 99 ? -4.728 -2.768 27.793 1.00 83.31 99 THR A O 1
ATOM 774 N N . GLY A 1 100 ? -3.111 -1.334 27.195 1.00 80.00 100 GLY A N 1
ATOM 775 C CA . GLY A 1 100 ? -3.692 -1.067 25.879 1.00 80.00 100 GLY A CA 1
ATOM 776 C C . GLY A 1 100 ? -3.695 -2.294 24.971 1.00 80.00 100 GLY A C 1
ATOM 777 O O . GLY A 1 100 ? -4.688 -2.533 24.289 1.00 80.00 100 GLY A O 1
ATOM 778 N N . ARG A 1 101 ? -2.644 -3.129 25.011 1.00 81.44 101 ARG A N 1
ATOM 779 C CA . ARG A 1 101 ? -2.627 -4.413 24.285 1.00 81.44 101 ARG A CA 1
ATOM 780 C C . ARG A 1 101 ? -3.695 -5.385 24.787 1.00 81.44 101 ARG A C 1
ATOM 782 O O . ARG A 1 101 ? -4.295 -6.089 23.978 1.00 81.44 101 ARG A O 1
ATOM 789 N N . ASP A 1 102 ? -3.950 -5.430 26.091 1.00 86.75 102 ASP A N 1
ATOM 790 C CA . ASP A 1 102 ? -4.970 -6.313 26.668 1.00 86.75 102 ASP A CA 1
ATOM 791 C C . ASP A 1 102 ? -6.392 -5.837 26.341 1.00 86.75 102 ASP A C 1
ATOM 793 O O . ASP A 1 102 ? -7.252 -6.647 25.979 1.00 86.75 102 ASP A O 1
ATOM 797 N N . GLN A 1 103 ? -6.630 -4.525 26.388 1.00 85.25 103 GLN A N 1
ATOM 798 C CA . GLN A 1 103 ? -7.888 -3.912 25.949 1.00 85.25 103 GLN A CA 1
ATOM 799 C C . GLN A 1 103 ? -8.143 -4.173 24.464 1.00 85.25 103 GLN A C 1
ATOM 801 O O . GLN A 1 103 ? -9.239 -4.586 24.084 1.00 85.25 103 GLN A O 1
ATOM 806 N N . LEU A 1 104 ? -7.113 -4.003 23.639 1.00 82.62 104 LEU A N 1
ATOM 807 C CA . LEU A 1 104 ? -7.148 -4.298 22.215 1.00 82.62 104 LEU A CA 1
ATOM 808 C C . LEU A 1 104 ? -7.484 -5.763 21.943 1.00 82.62 104 LEU A C 1
ATOM 810 O O . LEU A 1 104 ? -8.384 -6.048 21.155 1.00 82.62 104 LEU A O 1
ATOM 814 N N . ARG A 1 105 ? -6.789 -6.692 22.611 1.00 85.44 105 ARG A N 1
ATOM 815 C CA . ARG A 1 105 ? -7.054 -8.130 22.484 1.00 85.44 105 ARG A CA 1
ATOM 816 C C . ARG A 1 105 ? -8.501 -8.447 22.855 1.00 85.44 105 ARG A C 1
ATOM 818 O O . ARG A 1 105 ? -9.171 -9.173 22.130 1.00 85.44 105 ARG A O 1
ATOM 825 N N . THR A 1 106 ? -8.984 -7.878 23.956 1.00 88.31 106 THR A N 1
ATOM 826 C CA . THR A 1 106 ? -10.357 -8.083 24.437 1.00 88.31 106 THR A CA 1
ATOM 827 C C . THR A 1 106 ? -11.384 -7.582 23.422 1.00 88.31 106 THR A C 1
ATOM 829 O O . THR A 1 106 ? -12.317 -8.307 23.084 1.00 88.31 106 THR A O 1
ATOM 832 N N . ALA A 1 107 ? -11.188 -6.378 22.881 1.00 84.88 107 ALA A N 1
ATOM 833 C CA . ALA A 1 107 ? -12.075 -5.804 21.873 1.00 84.88 107 ALA A CA 1
ATOM 834 C C . ALA A 1 107 ? -12.062 -6.610 20.561 1.00 84.88 107 ALA A C 1
ATOM 836 O O . ALA A 1 107 ? -13.118 -6.863 19.982 1.00 84.88 107 ALA A O 1
ATOM 837 N N . ALA A 1 108 ? -10.888 -7.083 20.136 1.00 83.38 108 ALA A N 1
ATOM 838 C CA . ALA A 1 108 ? -10.746 -7.886 18.927 1.00 83.38 108 ALA A CA 1
ATOM 839 C C . ALA A 1 108 ? -11.413 -9.264 19.036 1.00 83.38 108 ALA A C 1
ATOM 841 O O . ALA A 1 108 ? -11.995 -9.736 18.060 1.00 83.38 108 ALA A O 1
ATOM 842 N N . ILE A 1 109 ? -11.350 -9.897 20.214 1.00 87.00 109 ILE A N 1
ATOM 843 C CA . ILE A 1 109 ? -12.050 -11.161 20.497 1.00 87.00 109 ILE A CA 1
ATOM 844 C C . ILE A 1 109 ? -13.568 -10.942 20.540 1.00 87.00 109 ILE A C 1
ATOM 846 O O . ILE A 1 109 ? -14.321 -11.794 20.077 1.00 87.00 109 ILE A O 1
ATOM 850 N N . ALA A 1 110 ? -14.026 -9.809 21.082 1.00 88.88 110 ALA A N 1
ATOM 851 C CA . ALA A 1 110 ? -15.449 -9.500 21.206 1.00 88.88 110 ALA A CA 1
ATOM 852 C C . ALA A 1 110 ? -16.118 -9.159 19.862 1.00 88.88 110 ALA A C 1
ATOM 854 O O . ALA A 1 110 ? -17.301 -9.443 19.681 1.00 88.88 110 ALA A O 1
ATOM 855 N N . ALA A 1 111 ? -15.379 -8.562 18.922 1.00 82.00 111 ALA A N 1
ATOM 856 C CA . ALA A 1 111 ? -15.909 -8.112 17.635 1.00 82.00 111 ALA A CA 1
ATOM 857 C C . ALA A 1 111 ? -15.034 -8.567 16.449 1.00 82.00 111 ALA A C 1
ATOM 859 O O . ALA A 1 111 ? -14.512 -7.730 15.715 1.00 82.00 111 ALA A O 1
ATOM 860 N N . PRO A 1 112 ? -14.875 -9.879 16.197 1.00 78.00 112 PRO A N 1
ATOM 861 C CA . PRO A 1 112 ? -13.925 -10.381 15.204 1.00 78.0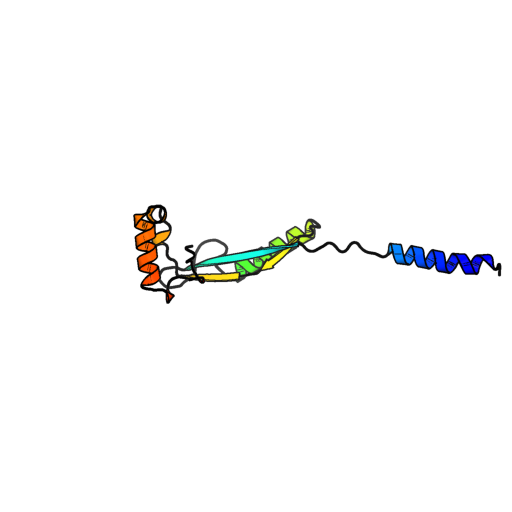0 112 PRO A CA 1
ATOM 862 C C . PRO A 1 112 ? -14.222 -9.923 13.771 1.00 78.00 112 PRO A C 1
ATOM 864 O O . PRO A 1 112 ? -13.303 -9.828 12.974 1.00 78.00 112 PRO A O 1
ATOM 867 N N . ALA A 1 113 ? -15.471 -9.580 13.441 1.00 77.31 113 ALA A N 1
ATOM 868 C CA . ALA A 1 113 ? -15.825 -9.031 12.128 1.00 77.31 113 ALA A CA 1
ATOM 869 C C . ALA A 1 113 ? -15.296 -7.601 11.895 1.00 77.31 113 ALA A C 1
ATOM 871 O O . ALA A 1 113 ? -15.166 -7.173 10.753 1.00 77.31 113 ALA A O 1
ATOM 872 N N . THR A 1 114 ? -14.998 -6.862 12.966 1.00 72.38 114 THR A N 1
ATOM 873 C CA . THR A 1 114 ? -14.482 -5.483 12.917 1.00 72.38 114 THR A CA 1
ATOM 874 C C . THR A 1 114 ? -12.956 -5.443 12.792 1.00 72.38 114 THR A C 1
ATOM 876 O O . THR A 1 114 ? -12.390 -4.434 12.385 1.00 72.38 114 THR A O 1
ATOM 879 N N . TYR A 1 115 ? -12.273 -6.538 13.130 1.00 74.31 115 TYR A N 1
ATOM 880 C CA . TYR A 1 115 ? -10.817 -6.633 13.099 1.00 74.31 115 TYR A CA 1
ATOM 881 C C . TYR A 1 115 ? -10.390 -7.580 11.983 1.00 74.31 115 TYR A C 1
ATOM 883 O O . TYR A 1 115 ? -10.913 -8.683 11.853 1.00 74.31 115 TYR A O 1
ATOM 891 N N . HIS A 1 116 ? -9.406 -7.183 11.177 1.00 72.00 116 HIS A N 1
ATOM 892 C CA . HIS A 1 116 ? -8.888 -8.062 10.134 1.00 72.00 116 HIS A CA 1
ATOM 893 C C . HIS A 1 116 ? -7.949 -9.116 10.742 1.00 72.00 116 HIS A C 1
ATOM 895 O O . HIS A 1 116 ? -6.735 -8.913 10.852 1.00 72.00 116 HIS A O 1
ATOM 901 N N . TRP A 1 117 ? -8.539 -10.229 11.181 1.00 72.12 117 TRP A N 1
ATOM 902 C CA . TRP A 1 117 ? -7.834 -11.379 11.737 1.00 72.12 117 TRP A CA 1
ATOM 903 C C . TRP A 1 117 ? -7.138 -12.195 10.640 1.00 72.12 117 TRP A C 1
ATOM 905 O O . TRP A 1 117 ? -7.749 -12.624 9.662 1.00 72.12 117 TRP A O 1
ATOM 915 N N . ARG A 1 118 ? -5.848 -12.461 10.844 1.00 73.31 118 ARG A N 1
ATOM 916 C CA . ARG A 1 118 ? -5.151 -13.636 10.309 1.00 73.31 118 ARG A CA 1
ATOM 917 C C . ARG A 1 118 ? -5.369 -14.818 11.259 1.00 73.31 118 ARG A C 1
ATOM 919 O O . ARG A 1 118 ? -6.051 -14.687 12.270 1.00 73.31 118 ARG A O 1
ATOM 926 N N . THR A 1 119 ? -4.781 -15.968 10.946 1.00 77.38 119 THR A N 1
ATOM 927 C CA . THR A 1 119 ? -4.890 -17.199 11.750 1.00 77.38 119 THR A CA 1
ATOM 928 C C . THR A 1 119 ? -4.614 -17.005 13.243 1.00 77.38 119 THR A C 1
ATOM 930 O O . THR A 1 119 ? -5.245 -17.671 14.056 1.00 77.38 119 THR A O 1
ATOM 933 N N . ASP A 1 120 ? -3.699 -16.108 13.610 1.00 77.94 120 ASP A N 1
ATOM 934 C CA . ASP A 1 120 ? -3.223 -15.921 14.986 1.00 77.94 120 ASP A CA 1
ATOM 935 C C . ASP A 1 120 ? -2.975 -14.454 15.379 1.00 77.94 120 ASP A C 1
ATOM 937 O O . ASP A 1 120 ? -2.586 -14.169 16.512 1.00 77.94 120 ASP A O 1
ATOM 941 N N . ALA A 1 121 ? -3.199 -13.506 14.469 1.00 74.75 121 ALA A N 1
ATOM 942 C CA . ALA A 1 121 ? -2.853 -12.107 14.679 1.00 74.75 121 ALA A CA 1
ATOM 943 C C . ALA A 1 121 ? -3.867 -11.163 14.036 1.00 74.75 121 ALA A C 1
ATOM 945 O O . ALA A 1 121 ? -4.426 -11.456 12.983 1.00 74.75 121 ALA A O 1
ATOM 946 N N . ILE A 1 122 ? -4.039 -9.990 14.638 1.00 75.06 122 ILE A N 1
ATOM 947 C CA . ILE A 1 122 ? -4.735 -8.859 14.023 1.00 75.06 122 ILE A CA 1
ATOM 948 C C . ILE A 1 122 ? -3.706 -7.862 13.518 1.00 75.06 122 ILE A C 1
ATOM 950 O O . ILE A 1 122 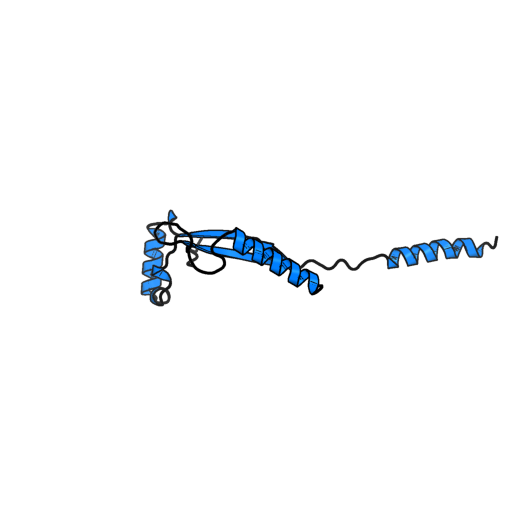? -2.730 -7.563 14.208 1.00 75.06 122 ILE A O 1
ATOM 954 N N . ASN A 1 123 ? -3.937 -7.321 12.327 1.00 69.75 123 ASN A N 1
ATOM 955 C CA . ASN A 1 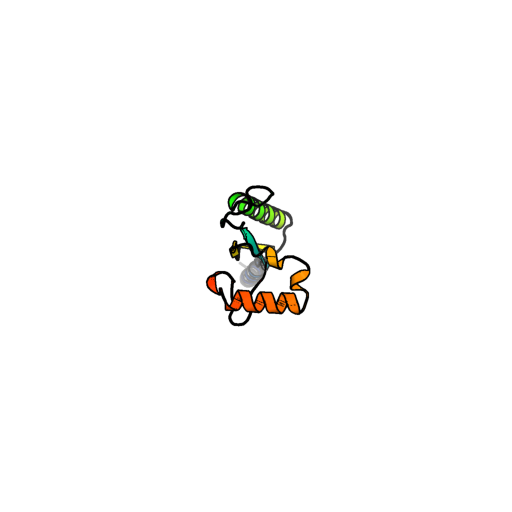123 ? -3.229 -6.120 11.920 1.00 69.75 123 ASN A CA 1
ATOM 956 C C . ASN A 1 123 ? -4.014 -4.907 12.404 1.00 69.75 123 ASN A C 1
ATOM 958 O O . ASN A 1 123 ? -5.223 -4.817 12.188 1.00 69.75 123 ASN A O 1
ATOM 962 N N . ILE A 1 124 ? -3.310 -3.983 13.043 1.00 65.19 124 ILE A N 1
ATOM 963 C CA . ILE A 1 124 ? -3.847 -2.680 13.407 1.00 65.19 124 ILE A CA 1
ATOM 964 C C . ILE A 1 124 ? -3.147 -1.698 12.512 1.00 65.19 124 ILE A C 1
ATOM 966 O O . ILE A 1 124 ? -1.916 -1.673 12.447 1.00 65.19 124 ILE A O 1
ATOM 970 N N . TYR A 1 125 ? -3.974 -0.980 11.780 1.00 62.31 125 TYR A N 1
ATOM 971 C CA . TYR A 1 125 ? -3.555 0.155 11.007 1.00 62.31 125 TYR A CA 1
ATOM 972 C C . TYR A 1 125 ? -3.993 1.326 11.842 1.00 62.31 125 TYR A C 1
ATOM 974 O O . TYR A 1 125 ? -5.221 1.571 11.931 1.00 62.31 125 TYR A O 1
#

Sequence (125 aa):
MNPLRKFYLPILLFIISLSLTTPAFAQVPLRISIKFILDASGNRPATGNLNTDAEINTEFTSAINILARAYTEFSVDRIEFVDLSGLSQWYSTSAATTTGRDQLRTAAIAAPATYHWRTDAINIY